Protein AF-A0A3M9MM22-F1 (afdb_monomer_lite)

Organism: NCBI:txid2487040

Foldseek 3Di:
DDPVVVVVLVVVLVVLVVQLVVLVVVCVVPVDVVSVVSNVVSVVVNVVSVVVVDDPPPPDPD

Sequence (62 aa):
MSETTYAQKYAQLAQAVKSMRDAQKQYFKYRERVDLEASKKREKLVDELLEESIPATQTSLF

Radius of gyration: 15.01 Å; chains: 1; bounding box: 32×18×44 Å

pLDDT: mean 82.82, std 16.22, range [46.81, 96.56]

Secondary structure (DSSP, 8-state):
--HHHHHHHHHHHHHHHHHHHHHHHHHHHH--HHHHHHHHHHHHHHHHHHHTTS-S-SS---

Structure (mmCIF, N/CA/C/O backbone):
data_AF-A0A3M9MM22-F1
#
_entry.id   AF-A0A3M9MM22-F1
#
loop_
_atom_site.group_PDB
_atom_site.id
_atom_site.type_symbol
_atom_site.label_atom_id
_atom_site.label_alt_id
_atom_site.label_comp_id
_atom_site.label_asym_id
_atom_site.label_entity_id
_atom_site.label_seq_id
_atom_site.pdbx_PDB_ins_code
_atom_site.Cartn_x
_atom_site.Cartn_y
_atom_site.Cartn_z
_atom_site.occupancy
_atom_site.B_iso_or_equiv
_atom_site.auth_seq_id
_atom_site.auth_comp_id
_atom_site.auth_asym_id
_atom_site.auth_atom_id
_atom_site.pdbx_PDB_model_num
ATOM 1 N N . MET A 1 1 ? -20.788 6.647 19.043 1.00 46.81 1 MET A N 1
ATOM 2 C CA . MET A 1 1 ? -19.587 6.721 18.184 1.00 46.81 1 MET A CA 1
ATOM 3 C C . MET A 1 1 ? -19.957 6.105 16.850 1.00 46.81 1 MET A C 1
ATOM 5 O O . MET A 1 1 ? -20.387 4.964 16.835 1.00 46.81 1 MET A O 1
ATOM 9 N N . SER A 1 2 ? -19.996 6.919 15.797 1.00 51.56 2 SER A N 1
ATOM 10 C CA . SER A 1 2 ? -20.812 6.691 14.600 1.00 51.56 2 SER A CA 1
ATOM 11 C C . SER A 1 2 ? -20.241 5.621 13.667 1.00 51.56 2 SER A C 1
ATOM 13 O O . SER A 1 2 ? -19.093 5.711 13.239 1.00 51.56 2 SER A O 1
ATOM 15 N N . GLU A 1 3 ? -21.072 4.645 13.301 1.00 58.22 3 GLU A N 1
ATOM 16 C CA . GLU A 1 3 ? -20.786 3.568 12.335 1.00 58.22 3 GLU A CA 1
ATOM 17 C C . GLU A 1 3 ? -20.226 4.082 10.993 1.00 58.22 3 GLU A C 1
ATOM 19 O O . GLU A 1 3 ? -19.428 3.409 10.339 1.00 58.22 3 GLU A O 1
ATOM 24 N N . THR A 1 4 ? -20.563 5.320 10.618 1.00 62.12 4 THR A N 1
ATOM 25 C CA . THR A 1 4 ? -20.047 6.017 9.431 1.00 62.12 4 THR A CA 1
ATOM 26 C C . THR A 1 4 ? -18.528 6.180 9.431 1.00 62.12 4 THR A C 1
ATOM 28 O O . THR A 1 4 ? -17.907 6.069 8.377 1.00 62.12 4 THR A O 1
ATOM 31 N N . THR A 1 5 ? -17.906 6.381 10.593 1.00 75.81 5 THR A N 1
ATOM 32 C CA . THR A 1 5 ? -16.459 6.613 10.698 1.00 75.81 5 THR A CA 1
ATOM 33 C C . THR A 1 5 ? -15.671 5.331 10.431 1.00 75.81 5 THR A C 1
ATOM 35 O O . THR A 1 5 ? -14.630 5.363 9.778 1.00 75.81 5 THR 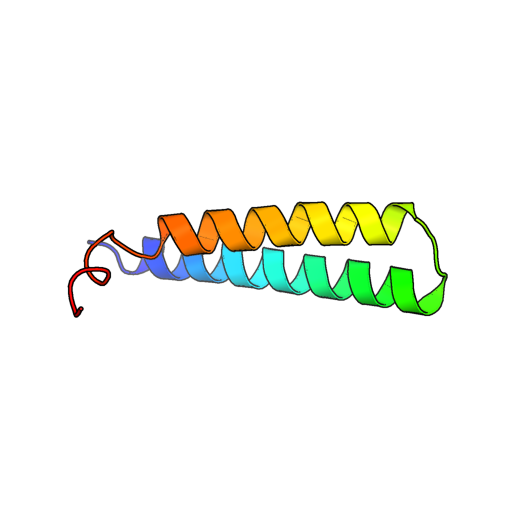A O 1
ATOM 38 N N . TYR A 1 6 ? -16.184 4.184 10.881 1.00 78.88 6 TYR A N 1
ATOM 39 C CA . TYR A 1 6 ? -15.554 2.885 10.633 1.00 78.88 6 TYR A CA 1
ATOM 40 C C . TYR A 1 6 ? -15.688 2.458 9.173 1.00 78.88 6 TYR A C 1
ATOM 42 O O . TYR A 1 6 ? -14.705 2.025 8.574 1.00 78.88 6 TYR A O 1
ATOM 50 N N . ALA A 1 7 ? -16.868 2.644 8.576 1.00 84.44 7 ALA A N 1
ATOM 51 C CA . ALA A 1 7 ? -17.080 2.361 7.159 1.00 84.44 7 ALA A CA 1
ATOM 52 C C . ALA A 1 7 ? -16.158 3.206 6.261 1.00 84.44 7 ALA A C 1
ATOM 54 O O . ALA A 1 7 ? -15.588 2.696 5.297 1.00 84.44 7 ALA A O 1
ATOM 55 N N . GLN A 1 8 ? -15.955 4.482 6.605 1.00 86.31 8 GLN A N 1
ATOM 56 C CA . GLN A 1 8 ? -15.044 5.375 5.886 1.00 86.31 8 GLN A CA 1
ATOM 57 C C . GLN A 1 8 ? -13.579 4.951 6.024 1.00 86.31 8 GLN A C 1
ATOM 59 O O . GLN A 1 8 ? -12.886 4.857 5.011 1.00 86.31 8 GLN A O 1
ATOM 64 N N . LYS A 1 9 ? -13.116 4.641 7.242 1.00 84.69 9 LYS A N 1
ATOM 65 C CA . LYS A 1 9 ? -11.751 4.137 7.475 1.00 84.69 9 LYS A CA 1
ATOM 66 C C . LYS A 1 9 ? -11.495 2.832 6.721 1.00 84.69 9 LYS A C 1
ATOM 68 O O . LYS A 1 9 ? -10.468 2.687 6.065 1.00 84.69 9 LYS A O 1
ATOM 73 N N . TYR A 1 10 ? -12.459 1.912 6.740 1.00 88.44 10 TYR A N 1
ATOM 74 C CA . TYR A 1 10 ? -12.368 0.666 5.983 1.00 88.44 10 TYR A CA 1
ATOM 75 C C . TYR A 1 10 ? -12.310 0.910 4.469 1.00 88.44 10 TYR A C 1
ATOM 77 O O . TYR A 1 10 ? -11.478 0.319 3.785 1.00 88.44 10 TYR A O 1
ATOM 85 N N . ALA A 1 11 ? -13.147 1.805 3.935 1.00 91.00 11 ALA A N 1
ATOM 86 C CA . ALA A 1 11 ? -13.128 2.148 2.514 1.00 91.00 11 ALA A CA 1
ATOM 87 C C . ALA A 1 11 ? -11.785 2.767 2.086 1.00 91.00 11 ALA A C 1
ATOM 89 O O . ALA A 1 11 ? -11.253 2.417 1.031 1.00 91.00 11 ALA A O 1
ATOM 90 N N . GLN A 1 12 ? -11.212 3.643 2.918 1.00 90.38 12 GLN A N 1
ATOM 91 C CA . GLN A 1 12 ? -9.891 4.233 2.687 1.00 90.38 12 GLN A CA 1
ATOM 92 C C . GLN A 1 12 ? -8.792 3.165 2.678 1.00 90.38 12 GLN A C 1
ATOM 94 O O . GLN A 1 12 ? -8.006 3.106 1.731 1.00 90.38 12 GLN A O 1
ATOM 99 N N . LEU A 1 13 ? -8.790 2.270 3.670 1.00 91.75 13 LEU A N 1
ATOM 100 C CA . LEU A 1 13 ? -7.845 1.157 3.748 1.00 91.75 13 LEU A CA 1
ATOM 101 C C . LEU A 1 13 ? -7.967 0.226 2.533 1.00 91.75 13 LEU A C 1
ATOM 103 O O . LEU A 1 13 ? -6.971 -0.087 1.880 1.00 91.75 13 LEU A O 1
ATOM 107 N N . ALA A 1 14 ? -9.188 -0.174 2.171 1.00 93.69 14 ALA A N 1
ATOM 108 C CA . ALA A 1 14 ? -9.441 -1.034 1.019 1.00 93.69 14 ALA A CA 1
ATOM 109 C C . ALA A 1 14 ? -8.940 -0.401 -0.292 1.00 93.69 14 ALA A C 1
ATOM 111 O O . ALA A 1 14 ? -8.321 -1.078 -1.119 1.00 93.69 14 ALA A O 1
ATOM 112 N N . GLN A 1 15 ? -9.148 0.906 -0.470 1.00 95.31 15 GLN A N 1
ATOM 113 C CA . GLN A 1 15 ? -8.673 1.638 -1.641 1.00 95.31 15 GLN A CA 1
ATOM 114 C C . GLN A 1 15 ? -7.140 1.758 -1.674 1.00 95.31 15 GLN A C 1
ATOM 116 O O . GLN A 1 15 ? -6.538 1.615 -2.746 1.00 95.31 15 GLN A O 1
ATOM 121 N N . ALA A 1 16 ? -6.500 1.980 -0.522 1.00 93.19 16 ALA A N 1
ATOM 122 C CA . ALA A 1 16 ? -5.044 2.026 -0.399 1.00 93.19 16 ALA A CA 1
ATOM 123 C C . ALA A 1 16 ? -4.412 0.665 -0.741 1.00 93.19 16 ALA A C 1
ATOM 125 O O . ALA A 1 16 ? -3.528 0.595 -1.600 1.00 93.19 16 ALA A O 1
ATOM 126 N N . VAL A 1 17 ? -4.946 -0.430 -0.183 1.00 95.62 17 VAL A N 1
ATOM 127 C CA . VAL A 1 17 ? -4.497 -1.806 -0.463 1.00 95.62 17 VAL A CA 1
ATOM 128 C C . VAL A 1 17 ? -4.690 -2.172 -1.934 1.00 95.62 17 VAL A C 1
ATOM 130 O O . VAL A 1 17 ? -3.784 -2.733 -2.557 1.00 95.62 17 VAL A O 1
ATOM 133 N N . LYS A 1 18 ? -5.846 -1.843 -2.526 1.00 96.56 18 LYS A N 1
ATOM 134 C CA . LYS A 1 18 ? -6.096 -2.078 -3.957 1.00 96.56 18 LYS A CA 1
ATOM 135 C C . LYS A 1 18 ? -5.055 -1.362 -4.815 1.00 96.56 18 LYS A C 1
ATOM 137 O O . LYS A 1 18 ? -4.424 -1.984 -5.665 1.00 96.56 18 LYS A O 1
ATOM 142 N N . SER A 1 19 ? -4.832 -0.080 -4.540 1.00 94.81 19 SER A N 1
ATOM 143 C CA . SER A 1 19 ? -3.850 0.723 -5.265 1.00 94.81 19 SER A CA 1
ATOM 144 C C . SER A 1 19 ? -2.441 0.141 -5.110 1.00 94.81 19 SER A C 1
ATOM 146 O O . SER A 1 19 ? -1.696 0.068 -6.085 1.00 94.81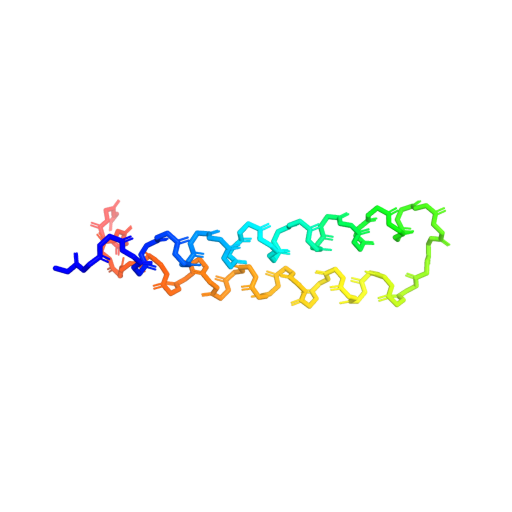 19 SER A O 1
ATOM 148 N N . MET A 1 20 ? -2.053 -0.306 -3.913 1.00 96.06 20 MET A N 1
ATOM 149 C CA . MET A 1 20 ? -0.755 -0.951 -3.690 1.00 96.06 20 MET A CA 1
ATOM 150 C C . MET A 1 20 ? -0.596 -2.184 -4.586 1.00 96.06 20 MET A C 1
ATOM 152 O O . MET A 1 20 ? 0.376 -2.280 -5.334 1.00 96.06 20 MET A O 1
ATOM 156 N N . ARG A 1 21 ? -1.593 -3.079 -4.593 1.00 95.75 21 ARG A N 1
ATOM 157 C CA . ARG A 1 21 ? -1.579 -4.286 -5.433 1.00 95.75 21 ARG A CA 1
ATOM 158 C C . ARG A 1 21 ? -1.520 -3.969 -6.921 1.00 95.75 21 ARG A C 1
ATOM 160 O O . ARG A 1 21 ? -0.845 -4.680 -7.661 1.00 95.75 21 ARG A O 1
ATOM 167 N N . ASP A 1 22 ? -2.202 -2.921 -7.371 1.00 96.06 22 ASP A N 1
ATOM 168 C CA . ASP A 1 22 ? -2.165 -2.522 -8.777 1.00 96.06 22 ASP A CA 1
ATOM 169 C C . ASP A 1 22 ? -0.765 -2.032 -9.182 1.00 96.06 22 ASP A C 1
ATOM 171 O O . ASP A 1 22 ? -0.265 -2.455 -10.222 1.00 96.06 22 ASP A O 1
ATOM 175 N N . ALA A 1 23 ? -0.082 -1.247 -8.337 1.00 93.12 23 ALA A N 1
ATOM 176 C CA .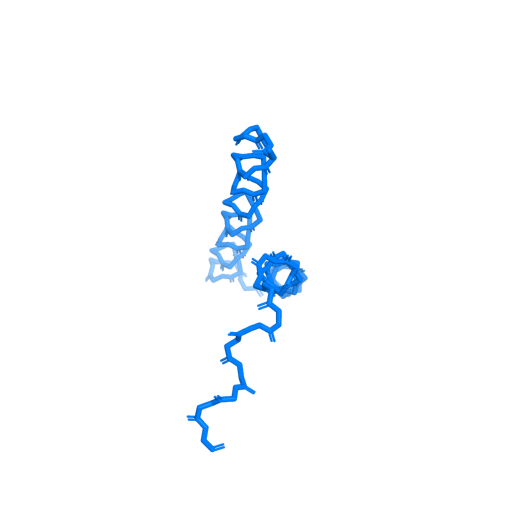 ALA A 1 23 ? 1.315 -0.857 -8.575 1.00 93.12 23 ALA A CA 1
ATOM 177 C C . ALA A 1 23 ? 2.260 -2.068 -8.577 1.00 93.12 23 ALA A C 1
ATOM 179 O O . ALA A 1 23 ? 3.076 -2.210 -9.482 1.00 93.12 23 ALA A O 1
ATOM 180 N N . GLN A 1 24 ? 2.105 -2.994 -7.625 1.00 93.75 24 GLN A N 1
ATOM 181 C CA . GLN A 1 24 ? 2.885 -4.237 -7.601 1.00 93.75 24 GLN A CA 1
ATOM 182 C C . GLN A 1 24 ? 2.698 -5.041 -8.889 1.00 93.75 24 GLN A C 1
ATOM 184 O O . GLN A 1 24 ? 3.673 -5.510 -9.469 1.00 93.75 24 GLN A O 1
ATOM 189 N N . LYS A 1 25 ? 1.457 -5.177 -9.372 1.00 96.12 25 LYS A N 1
ATOM 190 C CA . LYS A 1 25 ? 1.161 -5.869 -10.632 1.00 96.12 25 LYS A CA 1
ATOM 191 C C . LYS A 1 25 ? 1.842 -5.204 -11.825 1.00 96.12 25 LYS A C 1
ATOM 193 O O . LYS A 1 25 ? 2.420 -5.924 -12.636 1.00 96.12 25 LYS A O 1
ATOM 198 N N . GLN A 1 26 ? 1.795 -3.872 -11.932 1.00 94.69 26 GLN A N 1
ATOM 199 C CA . GLN A 1 26 ? 2.492 -3.162 -13.012 1.00 94.69 26 GLN A CA 1
ATOM 200 C C . GLN A 1 26 ? 4.006 -3.363 -12.916 1.00 94.69 26 GLN A C 1
ATOM 202 O O . GLN A 1 26 ? 4.628 -3.759 -13.902 1.00 94.69 26 GLN A O 1
ATOM 207 N N . TYR A 1 27 ? 4.577 -3.260 -11.711 1.00 93.44 27 TYR A N 1
ATOM 208 C CA . TYR A 1 27 ? 5.991 -3.545 -11.491 1.00 93.44 27 TYR A CA 1
ATOM 209 C C . TYR A 1 27 ? 6.364 -4.974 -11.899 1.00 93.44 27 TYR A C 1
ATOM 211 O O . TYR A 1 27 ? 7.354 -5.180 -12.592 1.00 93.44 27 TYR A O 1
ATOM 219 N N . PHE A 1 28 ? 5.589 -5.991 -11.520 1.00 93.44 28 PHE A N 1
ATOM 220 C CA . PHE A 1 28 ? 5.900 -7.367 -11.916 1.00 93.44 28 PHE A CA 1
ATOM 221 C C . PHE A 1 28 ? 5.737 -7.604 -13.421 1.00 93.44 28 PHE A C 1
ATOM 223 O O . PHE A 1 28 ? 6.450 -8.444 -13.970 1.00 93.44 28 PHE A O 1
ATOM 230 N N . LYS A 1 29 ? 4.848 -6.856 -14.086 1.00 95.25 29 LYS A N 1
ATOM 231 C CA . LYS A 1 29 ? 4.617 -6.945 -15.530 1.00 95.25 29 LYS A CA 1
ATOM 232 C C . LYS A 1 29 ? 5.714 -6.264 -16.350 1.00 95.25 29 LYS A C 1
ATOM 234 O O . LYS A 1 29 ? 6.186 -6.853 -17.316 1.00 95.25 29 LYS A O 1
ATOM 239 N N . TYR A 1 30 ? 6.112 -5.050 -15.975 1.00 94.25 30 TYR A N 1
ATOM 240 C CA . TYR A 1 30 ? 6.998 -4.200 -16.784 1.00 94.25 30 TYR A CA 1
ATOM 241 C C . TYR A 1 30 ? 8.371 -3.943 -16.155 1.00 94.25 30 TYR A C 1
ATOM 243 O O . TYR A 1 30 ? 9.279 -3.479 -16.834 1.00 94.25 30 TYR A O 1
ATOM 251 N N . ARG A 1 31 ? 8.553 -4.279 -14.872 1.00 91.56 31 ARG A N 1
ATOM 252 C CA . ARG A 1 31 ? 9.786 -4.080 -14.087 1.00 91.56 31 ARG A CA 1
ATOM 253 C C . ARG A 1 31 ? 10.232 -2.620 -13.980 1.00 91.56 31 ARG A C 1
ATOM 255 O O . ARG A 1 31 ? 11.400 -2.350 -13.702 1.00 91.56 31 ARG A O 1
ATOM 262 N N . GLU A 1 32 ? 9.310 -1.672 -14.128 1.00 90.75 32 GLU A N 1
ATOM 263 C CA . GLU A 1 32 ? 9.622 -0.252 -14.00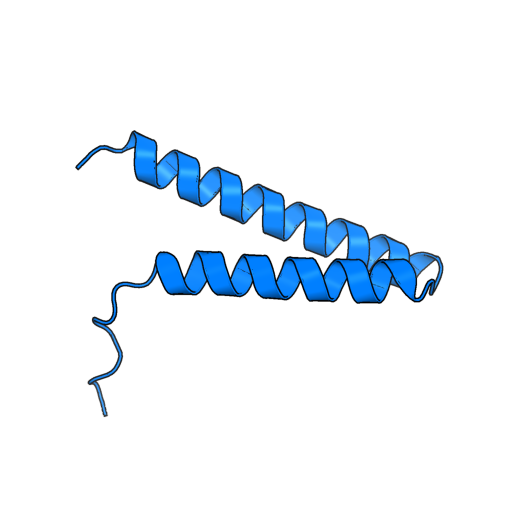1 1.00 90.75 32 GLU A CA 1
ATOM 264 C C . GLU A 1 32 ? 9.811 0.151 -12.534 1.00 90.75 32 GLU A C 1
ATOM 266 O O . GLU A 1 32 ? 8.942 -0.051 -11.686 1.00 90.75 32 GLU A O 1
ATOM 271 N N . ARG A 1 33 ? 10.951 0.772 -12.212 1.00 90.06 33 ARG A N 1
ATOM 272 C CA . ARG A 1 33 ? 11.260 1.207 -10.836 1.00 90.06 33 ARG A CA 1
ATOM 273 C C . ARG A 1 33 ? 10.214 2.159 -10.251 1.00 90.06 33 ARG A C 1
ATOM 275 O O . ARG A 1 33 ? 9.995 2.138 -9.045 1.00 90.06 33 ARG A O 1
ATOM 282 N N . VAL A 1 34 ? 9.568 2.962 -11.093 1.00 90.94 34 VAL A N 1
ATOM 283 C CA . VAL A 1 34 ? 8.502 3.895 -10.699 1.00 90.94 34 VAL A CA 1
ATOM 284 C C . VAL A 1 34 ? 7.338 3.158 -10.030 1.00 90.94 34 VAL A C 1
ATOM 286 O O . VAL A 1 34 ? 6.855 3.609 -8.993 1.00 90.94 34 VAL A O 1
ATOM 289 N N . ASP A 1 35 ? 6.945 1.996 -10.551 1.00 89.94 35 ASP A N 1
ATOM 290 C CA . ASP A 1 35 ? 5.853 1.203 -9.986 1.00 89.94 35 ASP A CA 1
ATOM 291 C C . ASP A 1 35 ? 6.244 0.538 -8.661 1.00 89.94 35 ASP A C 1
ATOM 293 O O . ASP A 1 35 ? 5.424 0.435 -7.746 1.00 89.94 35 ASP A O 1
ATOM 297 N N . LEU A 1 36 ? 7.510 0.127 -8.521 1.00 87.69 36 LEU A N 1
ATOM 298 C CA . LEU A 1 36 ? 8.031 -0.398 -7.257 1.00 87.69 36 LEU A CA 1
ATOM 299 C C . LEU A 1 36 ? 8.010 0.672 -6.161 1.00 87.69 36 LEU A C 1
ATOM 301 O O . LEU A 1 36 ? 7.544 0.414 -5.052 1.00 87.69 36 LEU A O 1
ATOM 305 N N . GLU A 1 37 ? 8.486 1.878 -6.464 1.00 93.25 37 GLU A N 1
ATOM 306 C CA . GLU A 1 37 ? 8.475 2.992 -5.511 1.00 93.25 37 GLU A CA 1
ATOM 307 C C . GLU A 1 37 ? 7.041 3.434 -5.184 1.00 93.25 37 GLU A C 1
ATOM 309 O O . GLU A 1 37 ? 6.708 3.674 -4.020 1.00 93.25 37 GLU A O 1
ATOM 314 N N . ALA A 1 38 ? 6.148 3.447 -6.179 1.00 90.88 38 ALA A N 1
ATOM 315 C CA . ALA A 1 38 ? 4.727 3.697 -5.961 1.00 90.88 38 ALA A CA 1
ATOM 316 C C . ALA A 1 38 ? 4.083 2.634 -5.055 1.00 90.88 38 ALA A C 1
ATOM 318 O O . ALA A 1 38 ? 3.285 2.983 -4.184 1.00 90.88 38 ALA A O 1
ATOM 319 N N . SER A 1 39 ? 4.441 1.355 -5.219 1.00 91.69 39 SER A N 1
ATOM 320 C CA . SER A 1 39 ? 3.999 0.276 -4.330 1.00 91.69 39 SER A CA 1
ATOM 321 C C . SER A 1 39 ? 4.451 0.523 -2.893 1.00 91.69 39 SER A C 1
ATOM 323 O O . SER A 1 39 ? 3.609 0.518 -2.003 1.00 91.69 39 SER A O 1
ATOM 325 N N . LYS A 1 40 ? 5.743 0.780 -2.661 1.00 93.31 40 LYS A N 1
ATOM 326 C CA . LYS A 1 40 ? 6.290 1.014 -1.310 1.00 93.31 40 LYS A CA 1
ATOM 327 C C . LYS A 1 40 ? 5.646 2.214 -0.620 1.00 93.31 40 LYS A C 1
ATOM 329 O O . LYS A 1 40 ? 5.346 2.179 0.568 1.00 93.31 40 LYS A O 1
ATOM 334 N N . LYS A 1 41 ? 5.390 3.294 -1.366 1.00 94.31 41 LYS A N 1
ATOM 335 C CA . LYS A 1 41 ? 4.698 4.468 -0.817 1.00 94.31 41 LYS A CA 1
ATOM 336 C C . LYS A 1 41 ? 3.277 4.126 -0.360 1.00 94.31 41 LYS A C 1
ATOM 338 O O . LYS A 1 41 ? 2.815 4.650 0.647 1.00 94.31 41 LYS A O 1
ATOM 343 N N . ARG A 1 42 ? 2.578 3.269 -1.109 1.00 93.12 42 ARG A N 1
ATOM 344 C CA . ARG A 1 42 ? 1.222 2.817 -0.766 1.00 93.12 42 ARG A CA 1
ATOM 345 C C . ARG A 1 42 ? 1.223 1.806 0.377 1.00 93.12 42 ARG A C 1
ATOM 347 O O . ARG A 1 42 ? 0.297 1.838 1.170 1.00 93.12 42 ARG A O 1
ATOM 354 N N . GLU A 1 43 ? 2.249 0.969 0.471 1.00 93.44 43 GLU A N 1
ATOM 355 C CA . GLU A 1 43 ? 2.488 0.077 1.612 1.00 93.44 43 GLU A CA 1
ATOM 356 C C . GLU A 1 43 ? 2.603 0.879 2.909 1.00 93.44 43 GLU A C 1
ATOM 358 O O . GLU A 1 43 ? 1.798 0.679 3.810 1.00 93.44 43 GLU A O 1
ATOM 363 N N . LYS A 1 44 ? 3.456 1.912 2.931 1.00 94.31 44 LYS A N 1
ATOM 364 C CA . LYS A 1 44 ? 3.572 2.809 4.088 1.00 94.31 44 LYS A CA 1
ATOM 365 C C . LYS A 1 44 ? 2.237 3.454 4.488 1.00 94.31 44 LYS A C 1
ATOM 367 O O . LYS A 1 44 ? 1.926 3.541 5.667 1.00 94.31 44 LYS A O 1
ATOM 372 N N . LEU A 1 45 ? 1.434 3.885 3.512 1.00 92.19 45 LEU A N 1
ATOM 373 C CA . LEU A 1 45 ? 0.106 4.450 3.781 1.00 92.19 45 LEU A CA 1
ATOM 374 C C . LEU A 1 45 ? -0.857 3.414 4.387 1.00 92.19 45 LEU A C 1
ATOM 376 O O . LEU A 1 45 ? -1.687 3.757 5.222 1.00 92.19 45 LEU A O 1
ATOM 380 N N . VAL A 1 46 ? -0.785 2.157 3.944 1.00 93.50 46 VAL A N 1
ATOM 381 C CA . VAL A 1 46 ? -1.584 1.068 4.522 1.00 93.50 46 VAL A CA 1
ATOM 382 C C . VAL A 1 46 ? -1.170 0.827 5.972 1.00 93.50 46 VAL A C 1
ATOM 384 O O . VAL A 1 46 ? -2.053 0.704 6.816 1.00 93.50 46 VAL A O 1
ATOM 387 N N . ASP A 1 47 ? 0.131 0.820 6.262 1.00 91.88 47 ASP A N 1
ATOM 388 C CA . ASP A 1 47 ? 0.649 0.650 7.622 1.00 91.88 47 ASP A CA 1
ATOM 389 C C . ASP A 1 47 ? 0.187 1.786 8.545 1.00 91.88 47 ASP A C 1
ATOM 391 O O . ASP A 1 47 ? -0.362 1.516 9.610 1.00 91.88 47 ASP A O 1
ATOM 395 N N . GLU A 1 48 ? 0.291 3.044 8.101 1.00 90.56 48 GLU A N 1
ATOM 396 C CA . GLU A 1 48 ? -0.198 4.217 8.844 1.00 90.56 48 GLU A CA 1
ATOM 397 C C . GLU A 1 48 ? -1.702 4.096 9.170 1.00 90.56 48 GLU A C 1
ATOM 399 O 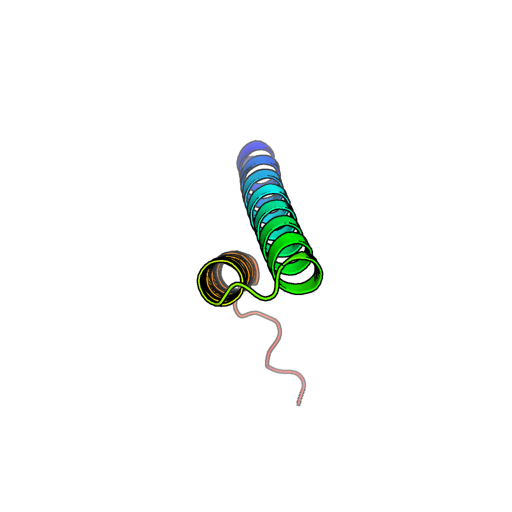O . GLU A 1 48 ? -2.118 4.282 10.315 1.00 90.56 48 GLU A O 1
ATOM 404 N N . LEU A 1 49 ? -2.529 3.703 8.192 1.00 88.06 49 LEU A N 1
ATOM 405 C CA . LEU A 1 49 ? -3.971 3.506 8.397 1.00 88.06 49 LEU A CA 1
ATOM 406 C C . LEU A 1 49 ? -4.285 2.353 9.364 1.00 88.06 49 LE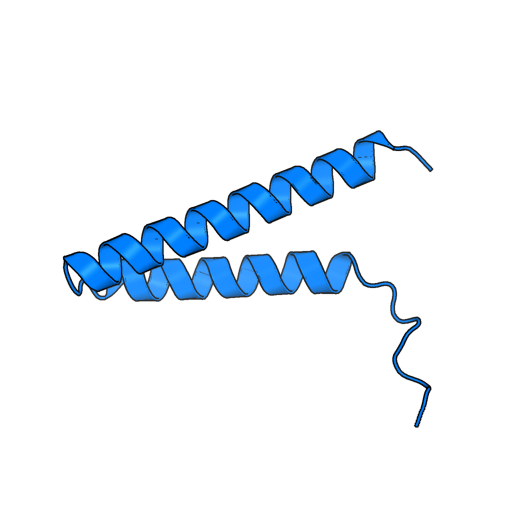U A C 1
ATOM 408 O O . LEU A 1 49 ? -5.293 2.403 10.076 1.00 88.06 49 LEU A O 1
ATOM 412 N N . LEU A 1 50 ? -3.456 1.305 9.377 1.00 86.62 50 LEU A N 1
ATOM 413 C CA . LEU A 1 50 ? -3.596 0.182 10.301 1.00 86.62 50 LEU A CA 1
ATOM 414 C C . LEU A 1 50 ? -3.193 0.584 11.721 1.00 86.62 50 LEU A C 1
ATOM 416 O O . LEU A 1 50 ? -3.963 0.325 12.646 1.00 86.62 50 LEU A O 1
ATOM 420 N N . GLU A 1 51 ? -2.062 1.267 11.897 1.00 85.62 51 GLU A N 1
ATOM 421 C CA . GLU A 1 51 ? -1.599 1.781 13.191 1.00 85.62 51 GLU A CA 1
ATOM 422 C C . GLU A 1 51 ? -2.619 2.737 13.822 1.00 85.62 51 GLU A C 1
ATOM 424 O O . GLU A 1 51 ? -2.967 2.585 14.991 1.00 85.62 51 GLU A O 1
ATOM 429 N N . GLU A 1 52 ? -3.198 3.655 13.042 1.00 77.81 52 GLU A N 1
ATOM 430 C CA . GLU A 1 52 ? -4.268 4.549 13.511 1.00 77.81 52 GLU A CA 1
ATOM 431 C C . GLU A 1 52 ? -5.558 3.813 13.920 1.00 77.81 52 GLU A C 1
ATOM 433 O O . GLU A 1 52 ? -6.396 4.350 14.657 1.00 77.81 52 GLU A O 1
ATOM 438 N N . SER A 1 53 ? -5.774 2.607 13.390 1.00 68.19 53 SER A N 1
ATOM 439 C CA . SER A 1 53 ? -6.971 1.801 13.644 1.00 68.19 53 SER A CA 1
ATOM 440 C C . SER A 1 53 ? -6.823 0.836 14.822 1.00 68.19 53 SER A C 1
ATOM 442 O O . SER A 1 53 ? -7.840 0.397 15.366 1.00 68.19 53 SER A O 1
ATOM 444 N N . ILE A 1 54 ? -5.590 0.544 15.246 1.00 64.31 54 ILE A N 1
ATOM 445 C CA . ILE A 1 54 ? -5.280 -0.287 16.410 1.00 64.31 54 ILE A CA 1
ATOM 446 C C . ILE A 1 54 ? -5.112 0.653 17.616 1.00 64.31 54 ILE A C 1
ATOM 448 O O . ILE A 1 54 ? -4.054 1.260 17.777 1.00 64.31 54 ILE A O 1
ATOM 452 N N . PRO A 1 55 ? -6.118 0.813 18.501 1.00 56.31 55 PRO A N 1
ATOM 453 C CA . PRO A 1 55 ? -5.867 1.451 19.790 1.00 56.31 55 PRO A CA 1
ATOM 454 C C . PRO A 1 55 ? -4.753 0.668 20.499 1.00 56.31 55 PRO A C 1
ATOM 456 O O . PRO A 1 55 ? -4.722 -0.558 20.403 1.00 56.31 55 PRO A O 1
ATOM 459 N N . ALA A 1 56 ? -3.847 1.363 21.196 1.00 53.56 56 ALA A N 1
ATOM 460 C CA . ALA A 1 56 ? -2.646 0.838 21.868 1.00 53.56 56 ALA A CA 1
ATOM 461 C C . ALA A 1 56 ? -2.907 -0.189 23.006 1.00 53.56 56 ALA A C 1
ATOM 463 O O . ALA A 1 56 ? -2.195 -0.238 24.003 1.00 53.56 56 ALA A O 1
ATOM 464 N N . THR A 1 57 ? -3.954 -1.004 22.902 1.00 49.22 57 THR A N 1
ATOM 465 C CA . THR A 1 57 ? -4.524 -1.852 23.951 1.00 49.22 57 THR A CA 1
ATOM 466 C C . THR A 1 57 ? -4.260 -3.344 23.726 1.00 49.22 57 THR A C 1
ATOM 468 O O . THR A 1 57 ? -4.980 -4.166 24.280 1.00 49.22 57 THR A O 1
ATOM 471 N N . GLN A 1 58 ? -3.255 -3.735 22.935 1.00 52.19 58 GLN A N 1
ATOM 472 C CA . GLN A 1 58 ? -2.876 -5.155 22.791 1.00 52.19 58 GLN A CA 1
ATOM 473 C C . GLN A 1 58 ? -1.363 -5.416 22.733 1.00 52.19 58 GLN A C 1
ATOM 475 O O . GLN A 1 58 ? -0.925 -6.392 22.133 1.00 52.19 58 GLN A O 1
ATOM 480 N N . THR A 1 59 ? -0.558 -4.613 23.434 1.00 49.19 59 THR A N 1
ATOM 481 C CA . THR A 1 59 ? 0.851 -4.966 23.693 1.00 49.19 59 THR A CA 1
ATOM 482 C C . THR A 1 59 ? 1.165 -4.895 25.186 1.00 49.19 59 THR A C 1
ATOM 484 O O . THR A 1 59 ? 2.017 -4.141 25.635 1.00 49.19 59 THR A O 1
ATOM 487 N N . SER A 1 60 ? 0.434 -5.678 25.980 1.00 47.84 60 SER A N 1
ATOM 488 C CA . SER A 1 60 ? 0.884 -6.146 27.297 1.00 47.84 60 SER A CA 1
ATOM 489 C C . SER A 1 60 ? 0.243 -7.506 27.569 1.00 47.84 60 SER A C 1
ATOM 491 O O . SER A 1 60 ? -0.710 -7.637 28.327 1.00 47.84 60 SER A O 1
ATOM 493 N N . LEU A 1 61 ? 0.724 -8.514 26.845 1.00 51.78 61 LEU A N 1
ATOM 494 C CA . LEU A 1 61 ? 0.525 -9.930 27.158 1.00 51.78 61 LEU A CA 1
ATOM 495 C C . LEU A 1 61 ? 1.831 -10.686 26.874 1.00 51.78 61 LEU A C 1
ATOM 497 O O . LEU A 1 61 ? 1.832 -11.675 26.154 1.00 51.78 61 LEU A O 1
ATOM 501 N N . PHE A 1 62 ? 2.939 -10.172 27.413 1.00 49.16 62 PHE A N 1
ATOM 502 C CA . PHE A 1 62 ? 4.154 -10.921 27.737 1.00 49.16 62 PHE A CA 1
ATOM 503 C C . PHE A 1 62 ? 4.814 -10.261 28.945 1.00 49.16 62 PHE A C 1
ATOM 505 O O . PHE A 1 62 ? 4.885 -9.009 28.946 1.00 49.16 62 PHE A O 1
#